Protein AF-A0A9E6ED02-F1 (afdb_monomer_lite)

Radius of gyration: 32.04 Å; chains: 1; bounding box: 71×24×72 Å

Sequence (86 aa):
MNRIHRIIWSKIREKWIVVSEKSGASGCPMMLVGALSLAALLAASTPALALDPGALPTNGRITFGTGNINVSGTRMTVTQNTAKMI

Secondary stru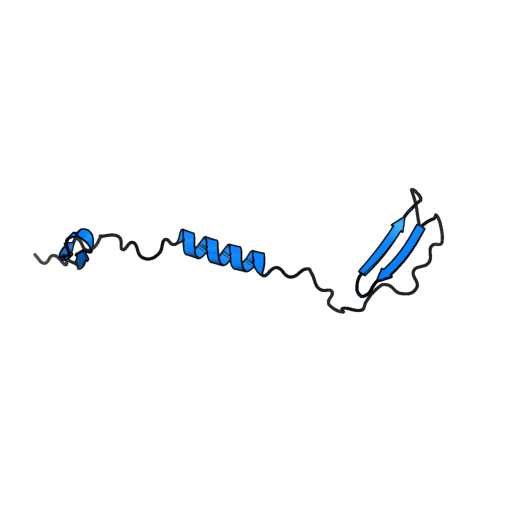cture (DSSP, 8-state):
-----EEEEETTTTEEEEE-TT-----S-HHHHHHHHHHHHHHT------SSTT----S----SS-EEEEEETTEEEEEE-SS---

Structure (mmCIF, N/CA/C/O backbone):
data_AF-A0A9E6ED02-F1
#
_entry.id   AF-A0A9E6ED02-F1
#
loop_
_atom_site.group_PDB
_atom_site.id
_atom_site.type_symbol
_atom_site.label_atom_id
_atom_site.label_alt_id
_atom_site.label_comp_id
_atom_site.label_asym_id
_atom_site.label_entity_id
_atom_site.label_seq_id
_atom_site.pdbx_PDB_ins_code
_atom_site.Cartn_x
_atom_site.Cartn_y
_atom_site.Cartn_z
_atom_site.occupancy
_atom_site.B_iso_or_equiv
_atom_site.auth_seq_id
_atom_site.auth_comp_id
_atom_site.auth_asym_id
_atom_site.auth_atom_id
_atom_site.pdbx_PDB_model_num
ATOM 1 N N . MET A 1 1 ? 49.374 -10.473 -40.134 1.00 47.94 1 MET A N 1
ATOM 2 C CA . MET A 1 1 ? 48.865 -9.557 -39.088 1.00 47.94 1 MET A CA 1
ATOM 3 C C . MET A 1 1 ? 47.418 -9.199 -39.435 1.00 47.94 1 MET A C 1
ATOM 5 O O . MET A 1 1 ? 47.211 -8.299 -40.234 1.00 47.94 1 MET A O 1
ATOM 9 N N . ASN A 1 2 ? 46.429 -9.941 -38.918 1.00 52.53 2 ASN A N 1
ATOM 10 C CA . ASN A 1 2 ? 45.009 -9.764 -39.266 1.00 52.53 2 ASN A CA 1
ATOM 11 C C . ASN A 1 2 ? 44.309 -8.897 -38.215 1.00 52.53 2 ASN A C 1
ATOM 13 O O . ASN A 1 2 ? 44.283 -9.262 -37.043 1.00 52.53 2 ASN A O 1
ATOM 17 N N . ARG A 1 3 ? 43.754 -7.750 -38.625 1.00 73.88 3 ARG A N 1
ATOM 18 C CA . ARG A 1 3 ? 42.932 -6.888 -37.761 1.00 73.88 3 ARG A CA 1
ATOM 19 C C . ARG A 1 3 ? 41.467 -7.023 -38.171 1.00 73.88 3 ARG A C 1
ATOM 21 O O . ARG A 1 3 ? 41.100 -6.631 -39.279 1.00 73.88 3 ARG A O 1
ATOM 28 N N . ILE A 1 4 ? 40.651 -7.578 -37.281 1.00 80.38 4 ILE A N 1
ATOM 29 C CA . ILE A 1 4 ? 39.195 -7.639 -37.440 1.00 80.38 4 ILE A CA 1
ATOM 30 C C . ILE A 1 4 ? 38.634 -6.230 -37.211 1.00 80.38 4 ILE A C 1
ATOM 32 O O . ILE A 1 4 ? 39.100 -5.491 -36.344 1.00 80.38 4 ILE A O 1
ATOM 36 N N . HIS A 1 5 ? 37.686 -5.824 -38.048 1.00 85.50 5 HIS A N 1
ATOM 37 C CA . HIS A 1 5 ? 37.091 -4.492 -38.035 1.00 85.50 5 HIS A CA 1
ATOM 38 C C . HIS A 1 5 ? 35.583 -4.586 -38.263 1.00 85.50 5 HIS A C 1
ATOM 40 O O . HIS A 1 5 ? 35.103 -5.524 -38.898 1.00 85.50 5 HIS A O 1
ATOM 46 N N . ARG A 1 6 ? 34.831 -3.608 -37.745 1.00 81.62 6 ARG A N 1
ATOM 47 C CA . ARG A 1 6 ? 33.373 -3.548 -37.888 1.00 81.62 6 ARG A CA 1
ATOM 48 C C . ARG A 1 6 ? 32.994 -2.473 -38.897 1.00 81.62 6 ARG A C 1
ATOM 50 O O . ARG A 1 6 ? 33.499 -1.356 -38.830 1.00 81.62 6 ARG A O 1
ATOM 57 N N . ILE A 1 7 ? 32.086 -2.795 -39.810 1.00 88.38 7 ILE A N 1
ATOM 58 C CA . ILE A 1 7 ? 31.537 -1.838 -40.774 1.00 88.38 7 ILE A CA 1
ATOM 59 C C . ILE A 1 7 ? 30.178 -1.378 -40.247 1.00 88.38 7 ILE A C 1
ATOM 61 O O . ILE A 1 7 ? 29.297 -2.202 -40.012 1.00 88.38 7 ILE A O 1
ATOM 65 N N . ILE A 1 8 ? 30.018 -0.073 -40.018 1.00 85.12 8 ILE A N 1
ATOM 66 C CA . ILE A 1 8 ? 28.765 0.518 -39.526 1.00 85.12 8 ILE A CA 1
ATOM 67 C C . ILE A 1 8 ? 28.275 1.620 -40.466 1.00 85.12 8 ILE A C 1
ATOM 69 O O . ILE A 1 8 ? 29.070 2.357 -41.055 1.00 85.12 8 ILE A O 1
ATOM 73 N N . TRP A 1 9 ? 26.956 1.745 -40.602 1.00 87.31 9 TRP A N 1
ATOM 74 C CA . TRP A 1 9 ? 26.337 2.839 -41.346 1.00 87.31 9 TRP A CA 1
ATOM 75 C C . TRP A 1 9 ? 26.342 4.114 -40.501 1.00 87.31 9 TRP A C 1
ATOM 77 O O . TRP A 1 9 ? 25.791 4.136 -39.398 1.00 87.31 9 TRP A O 1
ATOM 87 N N . SER A 1 10 ? 26.950 5.189 -41.006 1.00 83.38 10 SER A N 1
ATOM 88 C CA . SER A 1 10 ? 26.923 6.493 -40.342 1.00 83.38 10 SER A CA 1
ATOM 89 C C . SER A 1 10 ? 25.830 7.368 -40.937 1.00 83.38 10 SER A C 1
ATOM 91 O O . SER A 1 10 ? 25.952 7.812 -42.075 1.00 83.38 10 SER A O 1
ATOM 93 N N . LYS A 1 11 ? 24.795 7.675 -40.145 1.00 85.19 11 LYS A N 1
ATOM 94 C CA . LYS A 1 11 ? 23.709 8.571 -40.578 1.00 85.19 11 LYS A CA 1
ATOM 95 C C . LYS A 1 11 ? 24.186 9.995 -40.886 1.00 85.19 11 LYS A C 1
ATOM 97 O O . LYS A 1 11 ? 23.691 10.596 -41.820 1.00 85.19 11 LYS A O 1
ATOM 102 N N . ILE A 1 12 ? 25.165 10.517 -40.142 1.00 87.31 12 ILE A N 1
ATOM 103 C CA . ILE A 1 12 ? 25.668 11.896 -40.321 1.00 87.31 12 ILE A CA 1
ATOM 104 C C . ILE A 1 12 ? 26.432 12.048 -41.643 1.00 87.31 12 ILE A C 1
ATOM 106 O O . ILE A 1 12 ? 26.454 13.119 -42.235 1.00 87.31 12 ILE A O 1
ATOM 110 N N . ARG A 1 13 ? 27.106 10.981 -42.087 1.00 86.44 13 ARG A N 1
ATOM 111 C CA . ARG A 1 1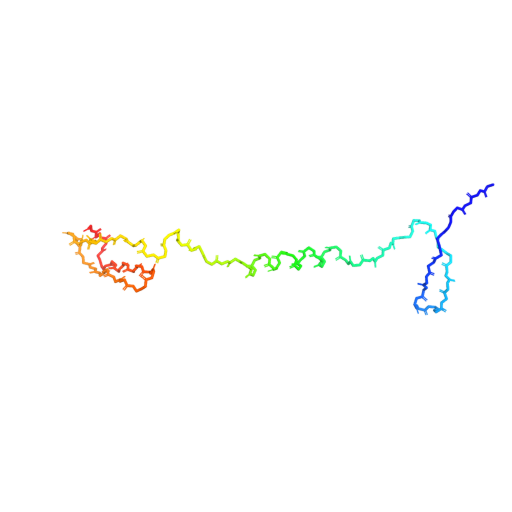3 ? 27.996 11.012 -43.257 1.00 86.44 13 ARG A CA 1
ATOM 112 C C . ARG A 1 13 ? 27.445 10.234 -44.454 1.00 86.44 13 ARG A C 1
ATOM 114 O O . ARG A 1 13 ? 28.191 10.075 -45.418 1.00 86.44 13 ARG A O 1
ATOM 121 N N . GLU A 1 14 ? 26.225 9.704 -44.330 1.00 87.88 14 GLU A N 1
ATOM 122 C CA . GLU A 1 14 ? 25.511 8.856 -45.300 1.00 87.88 14 GLU A CA 1
ATOM 123 C C . GLU A 1 14 ? 26.412 7.849 -46.024 1.00 87.88 14 GLU A C 1
ATOM 125 O O . GLU A 1 14 ? 26.374 7.682 -47.241 1.00 87.88 14 GLU A O 1
ATOM 130 N N . LYS A 1 15 ? 27.294 7.195 -45.265 1.00 91.94 15 LYS A N 1
ATOM 131 C CA . LYS A 1 15 ? 28.251 6.238 -45.816 1.00 91.94 15 LYS A CA 1
ATOM 132 C C . LYS A 1 15 ? 28.549 5.118 -44.834 1.00 91.94 15 LYS A C 1
ATOM 134 O O . LYS A 1 15 ? 28.458 5.292 -43.614 1.00 91.94 15 LYS A O 1
ATOM 139 N N . TRP A 1 16 ? 28.984 3.988 -45.379 1.00 90.88 16 TRP A N 1
ATOM 140 C CA . TRP A 1 16 ? 29.583 2.905 -44.609 1.00 90.88 16 TRP A CA 1
ATOM 141 C C . TRP A 1 16 ? 30.979 3.315 -44.139 1.00 90.88 16 TRP A C 1
ATOM 143 O O . TRP A 1 16 ? 31.813 3.742 -44.937 1.00 90.88 16 TRP A O 1
ATOM 153 N N . ILE A 1 17 ? 31.227 3.217 -42.833 1.00 88.94 17 ILE A N 1
ATOM 154 C CA . ILE A 1 17 ? 32.510 3.568 -42.217 1.00 88.94 17 ILE A CA 1
ATOM 155 C C . ILE A 1 17 ? 33.057 2.347 -41.488 1.00 88.94 17 ILE A C 1
ATOM 157 O O . ILE A 1 17 ? 32.329 1.655 -40.774 1.00 88.94 17 ILE A O 1
ATOM 161 N N . VAL A 1 18 ? 34.357 2.107 -41.655 1.00 88.50 18 VAL A N 1
ATOM 162 C CA . VAL A 1 18 ? 35.098 1.091 -40.906 1.00 88.50 18 VAL A CA 1
ATOM 163 C C . VAL A 1 18 ? 35.470 1.661 -39.542 1.00 88.50 18 VAL A C 1
ATOM 165 O O . VAL A 1 18 ? 36.100 2.715 -39.453 1.00 88.50 18 VAL A O 1
ATOM 168 N N . VAL A 1 19 ? 35.082 0.972 -38.474 1.00 82.62 19 VAL A N 1
ATOM 169 C CA . VAL A 1 19 ? 35.346 1.375 -37.091 1.00 82.62 19 VAL A CA 1
ATOM 170 C C . VAL A 1 19 ? 36.015 0.223 -36.343 1.00 82.62 19 VAL A C 1
ATOM 172 O O . VAL A 1 19 ? 35.850 -0.951 -36.685 1.00 82.62 19 VAL A O 1
ATOM 175 N N . SER A 1 20 ? 36.787 0.566 -35.309 1.00 80.00 20 SER A N 1
ATOM 176 C CA . SER A 1 20 ? 37.312 -0.410 -34.354 1.00 80.00 20 SER A CA 1
ATOM 177 C C . SER A 1 20 ? 36.182 -1.278 -33.791 1.00 80.00 20 SER A C 1
ATOM 179 O O . SER A 1 20 ? 35.085 -0.784 -33.500 1.00 80.00 20 SER A O 1
ATOM 181 N N . GLU A 1 21 ? 36.456 -2.571 -33.624 1.00 76.50 21 GLU A N 1
ATOM 182 C CA . GLU A 1 21 ? 35.518 -3.551 -33.066 1.00 76.50 21 GLU A CA 1
ATOM 183 C C . GLU A 1 21 ? 34.980 -3.107 -31.699 1.00 76.50 21 GLU A C 1
ATOM 185 O O . GLU A 1 21 ? 33.789 -3.226 -31.423 1.00 76.50 21 GLU A O 1
ATOM 190 N N . LYS A 1 22 ? 35.824 -2.458 -30.891 1.00 71.69 22 LYS A N 1
ATOM 191 C CA . LYS A 1 22 ? 35.467 -1.909 -29.577 1.00 71.69 22 LYS A CA 1
ATOM 192 C C . LYS A 1 22 ? 34.730 -0.563 -29.662 1.00 71.69 22 LYS A C 1
ATOM 194 O O . LYS A 1 22 ? 34.911 0.309 -28.817 1.00 71.69 22 LYS A O 1
ATOM 199 N N . SER A 1 23 ? 33.922 -0.351 -30.697 1.00 66.88 23 SER A N 1
ATOM 200 C CA . SER A 1 23 ? 33.014 0.797 -30.756 1.00 66.88 23 SER A CA 1
ATOM 201 C C . SER A 1 23 ? 31.718 0.458 -30.034 1.00 66.88 23 SER A C 1
ATOM 203 O O . SER A 1 23 ? 30.999 -0.456 -30.437 1.00 66.88 23 SER A O 1
ATOM 205 N N . GLY A 1 24 ? 31.412 1.197 -28.965 1.00 60.19 24 GLY A N 1
ATOM 206 C CA . GLY A 1 24 ? 30.164 1.033 -28.223 1.00 60.19 24 GLY A CA 1
ATOM 207 C C . GLY A 1 24 ? 28.960 1.164 -29.156 1.00 60.19 24 GLY A C 1
ATOM 208 O O . GLY A 1 24 ? 28.813 2.165 -29.854 1.00 60.19 24 GLY A O 1
ATOM 209 N N . ALA A 1 25 ? 28.111 0.139 -29.206 1.00 60.03 25 ALA A N 1
ATOM 210 C CA . ALA A 1 25 ? 26.818 0.236 -29.866 1.00 60.03 25 ALA A CA 1
ATOM 211 C C . ALA A 1 25 ? 25.851 0.943 -28.909 1.00 60.03 25 ALA A C 1
ATOM 213 O O . ALA A 1 25 ? 25.416 0.359 -27.922 1.00 60.03 25 ALA A O 1
ATOM 214 N N . SER A 1 26 ? 25.523 2.206 -29.177 1.00 58.59 26 SER A N 1
ATOM 215 C CA . SER A 1 26 ? 24.480 2.922 -28.438 1.00 58.59 26 SER A CA 1
ATOM 216 C C . SER A 1 26 ? 23.099 2.528 -28.980 1.00 58.59 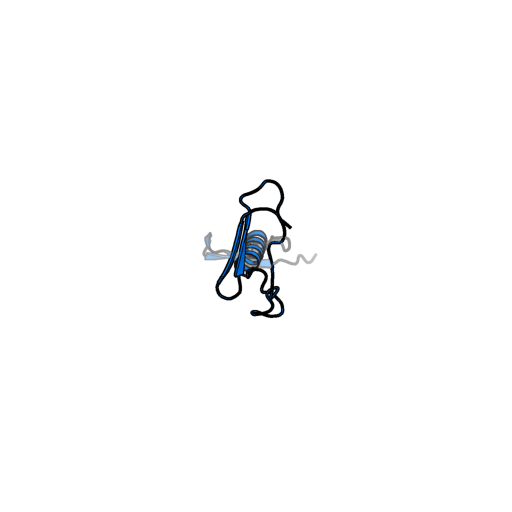26 SER A C 1
ATOM 218 O O . SER A 1 26 ? 22.457 3.293 -29.697 1.00 58.59 26 SER A O 1
ATOM 220 N N . GLY A 1 27 ? 22.671 1.297 -28.705 1.00 60.34 27 GLY A N 1
ATOM 221 C CA . GLY A 1 27 ? 21.287 0.857 -28.885 1.00 60.34 27 GLY A CA 1
ATOM 222 C C . GLY A 1 27 ? 20.542 1.026 -27.567 1.00 60.34 27 GLY A C 1
ATOM 223 O O . GLY A 1 27 ? 21.063 0.575 -26.558 1.00 60.34 27 GLY A O 1
ATOM 224 N N . CYS A 1 28 ? 19.392 1.713 -27.601 1.00 59.38 28 CYS A N 1
ATOM 225 C CA . CYS A 1 28 ? 18.449 1.995 -26.504 1.00 59.38 28 CYS A CA 1
ATOM 226 C C . CYS A 1 28 ? 19.083 2.203 -25.111 1.00 59.38 28 CYS A C 1
ATOM 228 O O . CYS A 1 28 ? 19.506 1.236 -24.481 1.00 59.38 28 CYS A O 1
ATOM 230 N N . PRO A 1 29 ? 19.100 3.434 -24.561 1.00 67.44 29 PRO A N 1
ATOM 231 C CA . PRO A 1 29 ? 19.681 3.667 -23.243 1.00 67.44 29 PRO A CA 1
ATOM 232 C C . PRO A 1 29 ? 18.983 2.775 -22.209 1.00 67.44 29 PRO A C 1
ATOM 234 O O . PRO A 1 29 ? 17.791 2.921 -21.945 1.00 67.44 29 PRO A O 1
ATOM 237 N N . MET A 1 30 ? 19.741 1.841 -21.634 1.00 63.72 30 MET A N 1
ATOM 238 C CA . MET A 1 30 ? 19.264 0.842 -20.670 1.00 63.72 30 MET A CA 1
ATOM 239 C C . MET A 1 30 ? 18.505 1.482 -19.495 1.00 63.72 30 MET A C 1
ATOM 241 O O . MET A 1 30 ? 17.550 0.907 -18.979 1.00 63.72 30 MET A O 1
ATOM 245 N N . MET A 1 31 ? 18.865 2.721 -19.143 1.00 65.25 31 MET A N 1
ATOM 246 C CA . MET A 1 31 ? 18.165 3.530 -18.144 1.00 65.25 31 MET A CA 1
ATOM 247 C C . MET A 1 31 ? 16.713 3.862 -18.521 1.00 65.25 31 MET A C 1
ATOM 249 O O . MET A 1 31 ? 15.855 3.825 -17.644 1.00 65.25 31 MET A O 1
ATOM 253 N N . LEU A 1 32 ? 16.405 4.143 -19.796 1.00 71.25 32 LEU A N 1
ATOM 254 C CA . LEU A 1 32 ? 15.024 4.416 -20.222 1.00 71.25 32 LEU A CA 1
ATOM 255 C C . LEU A 1 32 ? 14.156 3.160 -20.133 1.00 71.25 32 LEU A C 1
ATOM 257 O O . LEU A 1 32 ? 13.013 3.238 -19.695 1.00 71.25 32 LEU A O 1
ATOM 261 N N . VAL A 1 33 ? 14.703 1.998 -20.500 1.00 75.31 33 VAL A N 1
ATOM 262 C CA . VAL A 1 33 ? 13.974 0.723 -20.416 1.00 75.31 33 VAL A CA 1
ATOM 263 C C . VAL A 1 33 ? 13.668 0.376 -18.956 1.00 75.31 33 VAL A C 1
ATOM 265 O O . VAL A 1 33 ? 12.528 0.045 -18.628 1.00 75.31 33 VAL A O 1
ATOM 268 N N . GLY A 1 34 ? 14.653 0.532 -18.064 1.00 76.31 34 GLY A N 1
ATOM 269 C CA . GLY A 1 34 ? 14.459 0.329 -16.628 1.00 76.31 34 GLY A CA 1
ATOM 270 C C . GLY A 1 34 ? 13.411 1.276 -16.037 1.00 76.31 34 GLY A C 1
ATOM 271 O O . GLY A 1 34 ? 12.481 0.822 -15.371 1.00 76.31 34 GLY A O 1
ATOM 272 N N . ALA A 1 35 ? 13.493 2.573 -16.347 1.00 76.94 35 ALA A N 1
ATOM 273 C CA . ALA A 1 35 ? 12.541 3.567 -15.853 1.00 76.94 35 ALA A CA 1
ATOM 274 C C . ALA A 1 35 ? 11.094 3.276 -16.293 1.00 76.94 35 ALA A C 1
ATOM 276 O O . ALA A 1 35 ? 10.176 3.372 -15.480 1.00 76.94 35 ALA A O 1
ATOM 277 N N . LEU A 1 36 ? 10.889 2.863 -17.549 1.00 80.81 36 LEU A N 1
ATOM 278 C CA . LEU A 1 36 ? 9.561 2.517 -18.064 1.00 80.81 36 LEU A CA 1
ATOM 279 C C . LEU A 1 36 ? 8.989 1.255 -17.406 1.00 80.81 36 LEU A C 1
ATOM 281 O O . LEU A 1 36 ? 7.810 1.236 -17.059 1.00 80.81 36 LEU A O 1
ATOM 285 N N . SER A 1 37 ? 9.814 0.227 -17.179 1.00 80.31 37 SER A N 1
ATOM 286 C CA . SER A 1 37 ? 9.366 -0.988 -16.483 1.00 80.31 37 SER A CA 1
ATOM 287 C C . SER A 1 37 ? 8.959 -0.725 -15.030 1.00 80.31 37 SER A C 1
ATOM 289 O O . SER A 1 37 ? 7.941 -1.244 -14.573 1.00 80.31 37 SER A O 1
ATOM 291 N N . LEU A 1 38 ? 9.698 0.135 -14.320 1.00 81.50 38 LEU A N 1
ATOM 292 C CA . LEU A 1 38 ? 9.379 0.505 -12.944 1.00 81.50 38 LEU A CA 1
ATOM 293 C C . LEU A 1 38 ? 8.094 1.340 -12.881 1.00 81.50 38 LEU A C 1
ATOM 295 O O . LEU A 1 38 ? 7.219 1.059 -12.068 1.00 81.50 38 LEU A O 1
ATOM 299 N N . ALA A 1 39 ? 7.942 2.320 -13.776 1.00 83.50 39 ALA A N 1
ATOM 300 C CA . ALA A 1 39 ? 6.726 3.125 -13.866 1.00 83.50 39 ALA A CA 1
ATOM 301 C C . ALA A 1 39 ? 5.485 2.267 -14.169 1.00 83.50 39 ALA A C 1
ATOM 303 O O . ALA A 1 39 ? 4.443 2.463 -13.548 1.00 83.50 39 ALA A O 1
ATOM 304 N N . ALA A 1 40 ? 5.605 1.282 -15.065 1.00 83.12 40 ALA A N 1
ATOM 305 C CA . ALA A 1 40 ? 4.525 0.346 -15.363 1.00 83.12 40 ALA A CA 1
ATOM 306 C C . ALA A 1 40 ? 4.149 -0.519 -14.147 1.00 83.12 40 ALA A C 1
ATOM 308 O O . ALA A 1 40 ? 2.966 -0.726 -13.888 1.00 83.12 40 ALA A O 1
ATOM 309 N N . LEU A 1 41 ? 5.134 -0.977 -13.366 1.00 83.38 41 LEU A N 1
ATOM 310 C CA . LEU A 1 41 ? 4.890 -1.773 -12.162 1.00 83.38 41 LEU A CA 1
ATOM 311 C C . LEU A 1 41 ? 4.180 -0.963 -11.066 1.00 83.38 41 LEU A C 1
ATOM 313 O O . LEU A 1 41 ? 3.244 -1.461 -10.445 1.00 83.38 41 LEU A O 1
ATOM 317 N N . LEU A 1 42 ? 4.585 0.293 -10.849 1.00 81.31 42 LEU A N 1
ATOM 318 C CA . LEU A 1 42 ? 3.925 1.170 -9.877 1.00 81.31 42 LEU A CA 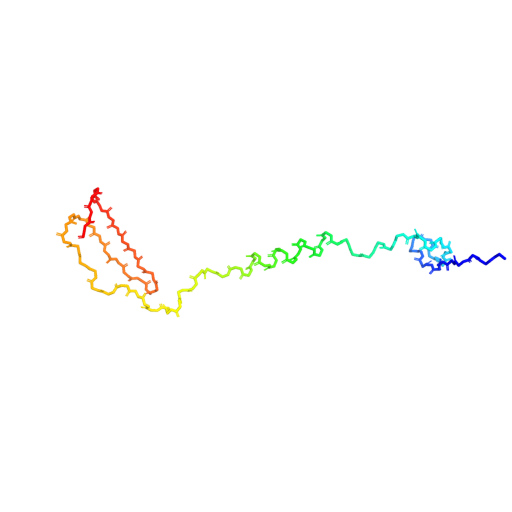1
ATOM 319 C C . LEU A 1 42 ? 2.513 1.559 -10.333 1.00 81.31 42 LEU A C 1
ATOM 321 O O . LEU A 1 42 ? 1.597 1.586 -9.514 1.00 81.31 42 LEU A O 1
ATOM 325 N N . ALA A 1 43 ? 2.313 1.810 -11.629 1.00 78.06 43 ALA A N 1
ATOM 326 C CA . ALA A 1 43 ? 0.994 2.103 -12.190 1.00 78.06 43 ALA A CA 1
ATOM 327 C C . ALA A 1 43 ? 0.035 0.900 -12.118 1.00 78.06 43 ALA A C 1
ATOM 329 O O . ALA A 1 43 ? -1.175 1.086 -12.027 1.00 78.06 43 ALA A O 1
ATOM 330 N N . ALA A 1 44 ? 0.567 -0.326 -12.122 1.00 73.69 44 ALA A N 1
ATOM 331 C CA . ALA A 1 44 ? -0.202 -1.559 -11.971 1.00 73.69 44 ALA A CA 1
ATOM 332 C C . ALA A 1 44 ? -0.495 -1.938 -10.506 1.00 73.69 44 ALA A C 1
ATOM 334 O O . ALA A 1 44 ? -1.101 -2.982 -10.262 1.00 73.69 44 ALA A O 1
ATOM 335 N N . SER A 1 45 ? -0.085 -1.125 -9.524 1.00 67.50 45 SER A N 1
ATOM 336 C CA . SER A 1 45 ? -0.413 -1.383 -8.120 1.00 67.50 45 SER A CA 1
ATOM 337 C C . SER A 1 45 ? -1.912 -1.169 -7.869 1.00 67.50 45 SER A C 1
ATOM 339 O O . SER A 1 45 ? -2.401 -0.066 -7.636 1.00 67.50 45 SER A O 1
ATOM 341 N N . THR A 1 46 ? -2.678 -2.254 -7.950 1.00 63.78 46 THR A N 1
ATOM 342 C CA . THR A 1 46 ? -4.078 -2.270 -7.523 1.00 63.78 46 THR A CA 1
ATOM 343 C C . THR A 1 46 ? -4.146 -2.120 -6.002 1.00 63.78 46 THR A C 1
ATOM 345 O O . THR A 1 46 ? -3.309 -2.707 -5.307 1.00 63.78 46 THR A O 1
ATOM 348 N N . PRO A 1 47 ? -5.131 -1.385 -5.451 1.00 66.25 47 PRO A N 1
ATOM 349 C CA . PRO A 1 47 ? -5.337 -1.335 -4.006 1.00 66.25 47 PRO A CA 1
ATOM 350 C C . PRO A 1 47 ? -5.513 -2.757 -3.469 1.00 66.25 47 PRO A C 1
ATOM 352 O O . PRO A 1 47 ? -6.096 -3.593 -4.156 1.00 66.25 47 PRO A O 1
ATOM 355 N N . ALA A 1 48 ? -5.005 -3.030 -2.265 1.00 61.81 48 ALA A N 1
ATOM 356 C CA . ALA A 1 48 ? -5.125 -4.338 -1.626 1.00 61.81 48 ALA A CA 1
ATOM 357 C C . ALA A 1 48 ? -6.603 -4.766 -1.581 1.00 61.81 48 ALA A C 1
ATOM 359 O O . ALA A 1 48 ? -7.390 -4.255 -0.783 1.00 61.81 48 ALA A O 1
ATOM 360 N N . LEU A 1 49 ? -6.985 -5.664 -2.490 1.00 56.41 49 LEU A N 1
ATOM 361 C CA . LEU A 1 49 ? -8.305 -6.274 -2.518 1.00 56.41 49 LEU A CA 1
ATOM 362 C C . LEU A 1 49 ? -8.322 -7.337 -1.419 1.00 56.41 49 LEU A C 1
ATOM 364 O O . LEU A 1 49 ? -7.440 -8.195 -1.364 1.00 56.41 49 LEU A O 1
ATOM 368 N N . ALA A 1 50 ? -9.294 -7.250 -0.514 1.00 55.50 50 ALA A N 1
ATOM 369 C CA . ALA A 1 50 ? -9.531 -8.295 0.473 1.00 55.50 50 ALA A CA 1
ATOM 370 C C . ALA A 1 50 ? -9.792 -9.636 -0.241 1.00 55.50 50 ALA A C 1
ATOM 372 O O . ALA A 1 50 ? -10.431 -9.649 -1.294 1.00 55.50 50 ALA A O 1
ATOM 373 N N . LEU A 1 51 ? -9.310 -10.753 0.329 1.00 60.66 51 LEU A N 1
ATOM 374 C CA . LEU A 1 51 ? -9.500 -12.101 -0.240 1.00 60.66 51 LEU A CA 1
ATOM 375 C C . LEU A 1 51 ? -10.984 -12.454 -0.447 1.00 60.66 51 LEU A C 1
ATOM 377 O O . LEU A 1 51 ? -11.300 -13.234 -1.340 1.00 60.66 51 LEU A O 1
ATOM 381 N N . ASP A 1 52 ? -11.874 -11.867 0.354 1.00 62.31 52 ASP A N 1
ATOM 382 C CA . ASP A 1 52 ? -13.319 -11.905 0.160 1.00 62.31 52 ASP A CA 1
ATOM 383 C C . ASP A 1 52 ? -13.842 -10.457 0.078 1.00 62.31 52 ASP A C 1
ATOM 385 O O . ASP A 1 52 ? -13.782 -9.731 1.078 1.00 62.31 52 ASP A O 1
ATOM 389 N N . PRO A 1 53 ? -14.350 -10.011 -1.087 1.00 57.47 53 PRO A N 1
ATOM 390 C CA . PRO A 1 53 ? -14.910 -8.676 -1.266 1.00 57.47 53 PRO A CA 1
ATOM 391 C C . PRO A 1 53 ? -16.075 -8.345 -0.316 1.00 57.47 53 PRO A C 1
ATOM 393 O O . PRO A 1 53 ? -16.458 -7.186 -0.247 1.00 57.47 53 PRO A O 1
ATOM 396 N N . GLY A 1 54 ? -16.652 -9.306 0.413 1.00 62.47 54 GLY A N 1
ATOM 397 C CA . GLY A 1 54 ? -17.787 -9.081 1.318 1.00 62.47 54 GLY A CA 1
ATOM 398 C C . GLY A 1 54 ? -17.539 -9.396 2.795 1.00 62.47 54 GLY A C 1
ATOM 399 O O . GLY A 1 54 ? -18.431 -9.145 3.609 1.00 62.47 54 GLY A O 1
ATOM 400 N N . ALA A 1 55 ? -16.368 -9.922 3.170 1.00 66.94 55 ALA A N 1
ATOM 401 C CA . ALA A 1 55 ? -16.088 -10.330 4.548 1.00 66.94 55 ALA A CA 1
ATOM 402 C C . ALA A 1 55 ? -15.785 -9.124 5.445 1.00 66.94 55 ALA A C 1
ATOM 404 O O . ALA A 1 55 ? -14.634 -8.808 5.750 1.00 66.94 55 ALA A O 1
ATOM 405 N N . LEU A 1 56 ? -16.836 -8.435 5.879 1.00 75.62 56 LEU A N 1
ATOM 406 C CA . LEU A 1 56 ? -16.751 -7.413 6.913 1.00 75.62 56 LEU A CA 1
ATOM 407 C C . LEU A 1 56 ? -17.134 -8.025 8.269 1.00 75.62 56 LEU A C 1
ATOM 409 O O . LEU A 1 56 ? -18.005 -8.896 8.317 1.00 75.62 56 LEU A O 1
ATOM 413 N N . PRO A 1 57 ? -16.537 -7.571 9.388 1.00 72.88 57 PRO A N 1
ATOM 414 C CA . PRO A 1 57 ? -16.976 -7.975 10.718 1.00 72.88 57 PRO A CA 1
ATOM 415 C C . PRO A 1 57 ? -18.467 -7.667 10.903 1.00 72.88 57 PRO A C 1
ATOM 417 O O . PRO A 1 57 ? -18.883 -6.511 10.917 1.00 72.88 57 PRO A O 1
ATOM 420 N N . THR A 1 58 ? -19.297 -8.699 11.018 1.00 76.38 58 THR A N 1
ATOM 421 C CA . THR A 1 58 ? -20.736 -8.532 11.263 1.00 76.38 58 THR A CA 1
ATOM 422 C C . THR A 1 58 ? -21.018 -8.436 12.760 1.00 76.38 58 THR A C 1
ATOM 424 O O . THR A 1 58 ? -20.305 -9.043 13.555 1.00 76.38 58 THR A O 1
ATOM 427 N N . ASN A 1 59 ? -22.093 -7.740 13.142 1.00 78.19 59 ASN A N 1
ATOM 428 C CA . ASN A 1 59 ? -22.559 -7.624 14.534 1.00 78.19 59 ASN A CA 1
ATOM 429 C C . ASN A 1 59 ? -21.617 -6.861 15.490 1.00 78.19 59 ASN A C 1
ATOM 431 O O . ASN A 1 59 ? -21.573 -7.154 16.684 1.00 78.19 59 ASN A O 1
ATOM 435 N N . GLY A 1 60 ? -20.892 -5.852 14.998 1.00 79.38 60 GLY A N 1
ATOM 436 C CA . GLY A 1 60 ? -20.168 -4.923 15.871 1.00 79.38 60 GLY A CA 1
ATOM 437 C C . GLY A 1 60 ? -21.136 -4.146 16.771 1.00 79.38 60 GLY A C 1
ATOM 438 O O . GLY A 1 60 ? -22.060 -3.502 16.276 1.00 79.38 60 GLY A O 1
ATOM 439 N N . ARG A 1 61 ? -20.935 -4.200 18.091 1.00 85.31 61 ARG A N 1
ATOM 440 C CA . ARG A 1 61 ? -21.752 -3.480 19.075 1.00 85.31 61 ARG A CA 1
ATOM 441 C C . ARG A 1 61 ? -20.863 -2.599 19.934 1.00 85.31 61 ARG A C 1
ATOM 443 O O . ARG A 1 61 ? -19.925 -3.096 20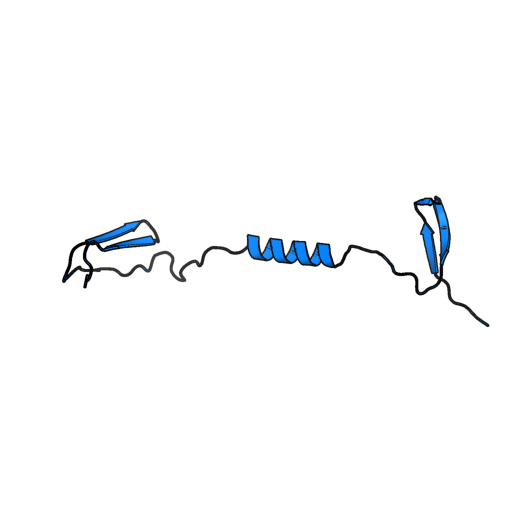.539 1.00 85.31 61 ARG A O 1
ATOM 450 N N . ILE A 1 62 ? -21.226 -1.326 20.040 1.00 87.88 62 ILE A N 1
ATOM 451 C CA . ILE A 1 62 ? -20.601 -0.400 20.983 1.00 87.88 62 ILE A CA 1
ATOM 452 C C . ILE A 1 62 ? -21.209 -0.670 22.364 1.00 87.88 62 ILE A C 1
ATOM 454 O O . ILE A 1 62 ? -22.411 -0.510 22.580 1.00 87.88 62 ILE A O 1
ATOM 458 N N . THR A 1 63 ? -20.378 -1.144 23.278 1.00 89.94 63 THR A N 1
ATOM 459 C CA . THR A 1 63 ? -20.700 -1.462 24.674 1.00 89.94 63 THR A CA 1
ATOM 460 C C . THR A 1 63 ? -20.274 -0.355 25.637 1.00 89.94 63 THR A C 1
ATOM 462 O O . THR A 1 63 ? -20.882 -0.208 2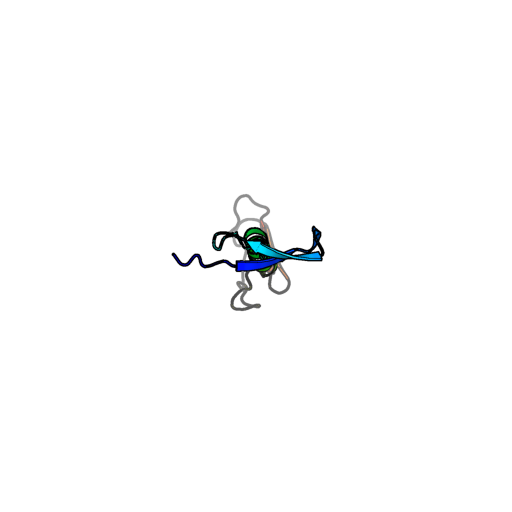6.696 1.00 89.94 63 THR A O 1
ATOM 465 N N . PHE A 1 64 ? -19.273 0.450 25.268 1.00 89.88 64 PHE A N 1
ATOM 466 C CA . PHE A 1 64 ? -18.811 1.604 26.041 1.00 89.88 64 PHE A CA 1
ATOM 467 C C . PHE A 1 64 ? -18.333 2.736 25.119 1.00 89.88 64 PHE A C 1
ATOM 469 O O . PHE A 1 64 ? -17.715 2.475 24.090 1.00 89.88 64 PHE A O 1
ATOM 476 N N . GLY A 1 65 ? -18.554 3.997 25.509 1.00 87.88 65 GLY A N 1
ATOM 477 C CA . GLY A 1 65 ? -18.233 5.174 24.686 1.00 87.88 65 GLY A CA 1
ATOM 478 C C . GLY A 1 65 ? -19.330 5.534 23.674 1.00 87.88 65 GLY A C 1
ATOM 479 O O . GLY A 1 65 ? -20.403 4.933 23.677 1.00 87.88 65 GLY A O 1
ATOM 480 N N . THR A 1 66 ? -19.081 6.540 22.827 1.00 87.62 66 THR A N 1
ATOM 481 C CA . THR A 1 66 ? -20.011 6.952 21.758 1.00 87.62 66 THR A CA 1
ATOM 482 C C . THR A 1 66 ? -19.308 7.017 20.405 1.00 87.62 66 THR A C 1
ATOM 484 O O . THR A 1 66 ? -18.135 7.384 20.302 1.00 87.62 66 THR A O 1
ATOM 487 N N . GLY A 1 67 ? -20.033 6.640 19.355 1.00 89.19 67 GLY A N 1
ATOM 488 C CA . GLY A 1 67 ? -19.514 6.548 17.997 1.00 89.19 67 GLY A CA 1
ATOM 489 C C . GLY A 1 67 ? -20.538 5.944 17.043 1.00 89.19 67 GLY A C 1
ATOM 490 O O . GLY A 1 67 ? -21.671 5.660 17.433 1.00 89.19 67 GLY A O 1
ATOM 491 N N . ASN A 1 68 ? -20.136 5.747 15.792 1.00 89.12 68 ASN A N 1
ATOM 492 C CA . ASN A 1 68 ? -20.963 5.150 14.751 1.00 89.12 68 ASN A CA 1
ATOM 493 C C . ASN A 1 68 ? -20.168 4.112 13.952 1.00 89.12 68 ASN A C 1
ATOM 495 O O . ASN A 1 68 ? -18.992 4.322 13.653 1.00 89.12 68 ASN A O 1
ATOM 499 N N . ILE A 1 69 ? -20.823 3.018 13.567 1.00 88.75 69 ILE A N 1
ATOM 500 C CA . ILE A 1 69 ? -20.268 2.000 12.672 1.00 88.75 69 ILE A CA 1
ATOM 501 C C . ILE A 1 69 ? -21.119 2.021 11.406 1.00 88.75 69 ILE A C 1
ATOM 503 O O . ILE A 1 69 ? -22.291 1.658 11.443 1.00 88.75 69 ILE A O 1
ATOM 507 N N . ASN A 1 70 ? -20.537 2.455 10.289 1.00 87.94 70 ASN A N 1
ATOM 508 C CA . ASN A 1 70 ? -21.211 2.485 8.995 1.00 87.94 70 ASN A CA 1
ATOM 509 C C . ASN A 1 70 ? -20.521 1.547 8.005 1.00 87.94 70 ASN A C 1
ATOM 511 O O . ASN A 1 70 ? -19.292 1.493 7.941 1.00 87.94 70 ASN A O 1
ATOM 515 N N . VAL A 1 71 ? -21.308 0.845 7.196 1.00 85.44 71 VAL A N 1
ATOM 516 C CA . VAL A 1 71 ? -20.810 -0.075 6.171 1.00 85.44 71 VAL A CA 1
ATOM 517 C C . VAL A 1 71 ? -21.321 0.378 4.810 1.00 85.44 71 VAL A C 1
ATOM 519 O O . VAL A 1 71 ? -22.519 0.567 4.626 1.00 85.44 71 VAL A O 1
ATOM 522 N N . SER A 1 72 ? -20.411 0.552 3.852 1.00 81.81 72 SER A N 1
ATOM 523 C CA . SER A 1 72 ? -20.742 0.873 2.463 1.00 81.81 72 SER A CA 1
ATOM 524 C C . SER A 1 72 ? -19.963 -0.045 1.526 1.00 81.81 72 SER A C 1
ATOM 526 O O . SER A 1 72 ? -18.740 0.066 1.398 1.00 81.81 72 SER A O 1
ATOM 528 N N . GLY A 1 73 ? -20.675 -0.991 0.906 1.00 81.75 73 GLY A N 1
ATOM 529 C CA . GLY A 1 73 ? -20.084 -2.034 0.069 1.00 81.75 73 GLY A CA 1
ATOM 530 C C . GLY A 1 73 ? -19.027 -2.833 0.831 1.00 81.75 73 GLY A C 1
ATOM 531 O O . GLY A 1 73 ? -19.324 -3.467 1.838 1.00 81.75 73 GLY A O 1
ATOM 532 N N . THR A 1 74 ? -17.782 -2.757 0.364 1.00 77.62 74 THR A N 1
ATOM 533 C CA . THR A 1 74 ? -16.629 -3.486 0.915 1.00 77.62 74 THR A CA 1
ATOM 534 C C . THR A 1 74 ? -15.870 -2.705 2.001 1.00 77.62 74 THR A C 1
ATOM 536 O O . THR A 1 74 ? -14.824 -3.145 2.476 1.00 77.62 74 THR A O 1
ATOM 539 N N . ARG A 1 75 ? -16.358 -1.516 2.395 1.00 78.62 75 ARG A N 1
ATOM 540 C CA . ARG A 1 75 ? -15.687 -0.609 3.342 1.00 78.62 75 ARG A CA 1
ATOM 541 C C . ARG A 1 75 ? -16.507 -0.440 4.621 1.00 78.62 75 ARG A C 1
ATOM 543 O O . ARG A 1 75 ? -17.637 0.045 4.579 1.00 78.62 75 ARG A O 1
ATOM 550 N N . MET A 1 76 ? -15.901 -0.759 5.764 1.00 85.88 76 MET A N 1
ATOM 551 C CA . MET A 1 76 ? -16.415 -0.410 7.093 1.00 85.88 76 MET A CA 1
ATOM 552 C C . MET A 1 76 ? -15.733 0.869 7.591 1.00 85.88 76 MET A C 1
ATOM 554 O O . MET A 1 76 ? -14.508 0.961 7.589 1.00 85.88 76 MET A O 1
ATOM 558 N N . THR A 1 77 ? -16.518 1.854 8.024 1.00 88.31 77 THR A N 1
ATOM 559 C CA . THR A 1 77 ? -16.038 3.084 8.669 1.00 88.31 77 THR A CA 1
ATOM 560 C C . THR A 1 77 ? -16.500 3.102 10.117 1.00 88.31 77 THR A C 1
ATOM 562 O O . THR A 1 77 ? -17.701 3.077 10.386 1.00 88.31 77 THR A O 1
ATOM 565 N N . VAL A 1 78 ? -15.545 3.163 11.043 1.00 89.88 78 VAL A N 1
ATOM 566 C CA . VAL A 1 78 ? -15.806 3.285 12.479 1.00 89.88 78 VAL A CA 1
ATOM 567 C C . VAL A 1 78 ? -15.439 4.700 12.908 1.00 89.88 78 VAL A C 1
ATOM 569 O O . VAL A 1 78 ? -14.270 5.081 12.886 1.00 89.88 78 VAL A O 1
ATOM 572 N N . THR A 1 79 ? -16.444 5.496 13.262 1.00 91.44 79 THR A N 1
ATOM 573 C CA . THR A 1 79 ? -16.268 6.848 13.793 1.00 91.44 79 THR A CA 1
ATOM 574 C C . THR A 1 79 ? -16.332 6.785 15.309 1.00 91.44 79 THR A C 1
ATOM 576 O O . THR A 1 79 ? -17.357 6.407 15.871 1.00 91.44 79 THR A O 1
ATOM 579 N N . GLN A 1 80 ? -15.236 7.148 15.965 1.00 93.31 80 GLN A N 1
ATOM 580 C CA . GLN A 1 80 ? -15.120 7.154 17.417 1.00 93.31 80 GLN A CA 1
ATOM 581 C C . GLN A 1 80 ? -15.176 8.597 17.927 1.00 93.31 80 GLN A C 1
ATOM 583 O O . GLN A 1 80 ? -14.334 9.416 17.565 1.00 93.31 80 GLN A O 1
ATOM 588 N N . ASN A 1 81 ? -16.156 8.905 18.778 1.00 92.56 81 ASN A N 1
ATOM 589 C CA . ASN A 1 81 ? -16.374 10.259 19.297 1.00 92.56 81 ASN A CA 1
ATOM 590 C C . ASN A 1 81 ? -15.812 10.442 20.717 1.00 92.56 81 ASN A C 1
ATOM 592 O O . ASN A 1 81 ? -15.634 11.571 21.166 1.00 92.56 81 ASN A O 1
ATOM 596 N N . THR A 1 82 ? -15.521 9.352 21.431 1.00 91.88 82 THR A N 1
ATOM 597 C CA . THR A 1 82 ? -14.932 9.363 22.780 1.00 91.88 82 THR A CA 1
ATOM 598 C C . THR A 1 82 ? -13.478 8.907 22.769 1.00 91.88 82 THR A C 1
ATOM 600 O O . THR A 1 82 ? -13.079 8.096 21.942 1.00 91.88 82 THR A O 1
ATOM 603 N N . ALA A 1 83 ? -12.676 9.344 23.746 1.00 91.00 83 ALA A N 1
ATOM 604 C CA . ALA A 1 83 ? -11.275 8.913 23.877 1.00 91.00 83 ALA A CA 1
ATOM 605 C C . ALA A 1 83 ? -11.111 7.383 23.995 1.00 91.00 83 ALA A C 1
ATOM 607 O O . ALA A 1 83 ? -10.093 6.827 23.593 1.00 91.00 83 ALA A O 1
ATOM 608 N N . LYS A 1 84 ? -12.135 6.693 24.513 1.00 89.88 84 LYS A N 1
ATOM 609 C CA . LYS A 1 84 ? -12.212 5.233 24.569 1.00 89.88 84 LYS A CA 1
ATOM 610 C C . LYS A 1 84 ? -13.592 4.770 24.110 1.00 89.88 84 LYS A C 1
ATOM 612 O O . LYS A 1 84 ? -14.597 5.302 24.586 1.00 89.88 84 LYS A O 1
ATOM 617 N N . MET A 1 85 ? -13.622 3.795 23.208 1.00 89.88 85 MET A N 1
ATOM 618 C CA . MET A 1 85 ? -14.820 3.108 22.729 1.00 89.88 85 MET A CA 1
ATOM 619 C C . MET A 1 85 ? -14.539 1.602 22.731 1.00 89.88 85 MET A C 1
ATOM 621 O O . MET A 1 85 ? -13.431 1.203 22.372 1.00 89.88 85 MET A O 1
ATOM 625 N N . ILE A 1 86 ? -15.494 0.800 23.208 1.00 87.56 86 ILE A N 1
ATOM 626 C CA . ILE A 1 86 ? -15.396 -0.668 23.304 1.00 87.56 86 ILE A CA 1
ATOM 627 C C . ILE A 1 86 ? -16.591 -1.279 22.600 1.00 87.56 86 ILE A C 1
ATOM 629 O O . ILE A 1 86 ? -17.721 -0.958 23.035 1.00 87.56 86 ILE A O 1
#

pLDDT: mean 78.08, std 11.44, range [47.94, 93.31]

Foldseek 3Di:
DDADWDWDQDPVVRDIDTHHPPDDDPDDDPVVVVVVVVVVVVVPDDPDCDPDQADDDPDDDWPDADWDWDDDRSDIDTGGPDPDID